Protein AF-A0A239QL31-F1 (afdb_monomer)

Structure (mmCIF, N/CA/C/O backbone):
data_AF-A0A239QL31-F1
#
_entry.id   AF-A0A239QL31-F1
#
loop_
_atom_site.group_PDB
_atom_site.id
_atom_site.type_symbol
_atom_site.label_atom_id
_atom_site.label_alt_id
_atom_site.label_comp_id
_atom_site.label_asym_id
_atom_site.label_entity_id
_atom_site.label_seq_id
_atom_site.pdbx_PDB_ins_code
_atom_site.Cartn_x
_atom_site.Cartn_y
_atom_site.Cartn_z
_atom_site.occupancy
_atom_site.B_iso_or_equiv
_atom_site.auth_seq_id
_atom_site.auth_comp_id
_atom_site.auth_asym_id
_atom_site.auth_atom_id
_atom_site.pdbx_PDB_model_num
ATOM 1 N N . MET A 1 1 ? 11.019 -8.136 -17.643 1.00 56.72 1 MET A N 1
ATOM 2 C CA . MET A 1 1 ? 10.582 -6.942 -18.401 1.00 56.72 1 MET A CA 1
ATOM 3 C C . MET A 1 1 ? 9.072 -6.840 -18.587 1.00 56.72 1 MET A C 1
ATOM 5 O O . MET A 1 1 ? 8.490 -5.929 -18.021 1.00 56.72 1 MET A O 1
ATOM 9 N N . ASN A 1 2 ? 8.394 -7.737 -19.324 1.00 63.28 2 ASN A N 1
ATOM 10 C CA . ASN A 1 2 ? 6.943 -7.566 -19.559 1.00 63.28 2 ASN A CA 1
ATOM 11 C C . ASN A 1 2 ? 6.080 -7.805 -18.294 1.00 63.28 2 ASN A C 1
ATOM 13 O O . ASN A 1 2 ? 4.978 -7.281 -18.186 1.00 63.28 2 ASN A O 1
ATOM 17 N N . HIS A 1 3 ? 6.585 -8.584 -17.328 1.00 82.00 3 HIS A N 1
ATOM 18 C CA . HIS A 1 3 ? 5.939 -8.778 -16.022 1.00 82.00 3 HIS A CA 1
ATOM 19 C C . HIS A 1 3 ? 6.187 -7.601 -15.069 1.00 82.00 3 HIS A C 1
ATOM 21 O O . HIS A 1 3 ? 5.249 -7.152 -14.426 1.00 82.00 3 HIS A O 1
ATOM 27 N N . ASP A 1 4 ? 7.393 -7.032 -15.065 1.00 90.19 4 ASP A N 1
ATOM 28 C CA . ASP A 1 4 ? 7.757 -5.901 -14.197 1.00 90.19 4 ASP A CA 1
ATOM 29 C C . ASP A 1 4 ? 6.909 -4.655 -14.481 1.00 90.19 4 ASP A C 1
ATOM 31 O O . ASP A 1 4 ? 6.355 -4.047 -13.569 1.00 90.19 4 ASP A O 1
ATOM 35 N N . ILE A 1 5 ? 6.715 -4.314 -15.759 1.00 92.31 5 ILE A N 1
ATOM 36 C CA . ILE A 1 5 ? 5.840 -3.200 -16.157 1.00 92.31 5 ILE A CA 1
ATOM 37 C C . ILE A 1 5 ? 4.372 -3.482 -15.805 1.00 92.31 5 ILE A C 1
ATOM 39 O O . ILE A 1 5 ? 3.639 -2.563 -15.433 1.00 92.31 5 ILE A O 1
ATOM 43 N N . ALA A 1 6 ? 3.925 -4.737 -15.909 1.00 93.75 6 ALA A N 1
ATOM 44 C CA . ALA A 1 6 ? 2.579 -5.117 -15.488 1.00 93.75 6 ALA A CA 1
ATOM 45 C C . ALA A 1 6 ? 2.409 -4.954 -13.969 1.00 93.75 6 ALA A C 1
ATOM 47 O O . ALA A 1 6 ? 1.433 -4.346 -13.535 1.00 93.75 6 ALA A O 1
ATOM 48 N N . ASP A 1 7 ? 3.389 -5.397 -13.182 1.00 95.75 7 ASP A N 1
ATOM 49 C CA . ASP A 1 7 ? 3.418 -5.237 -11.729 1.00 95.75 7 ASP A CA 1
ATOM 50 C C . ASP A 1 7 ? 3.442 -3.754 -11.321 1.00 95.75 7 ASP A C 1
ATOM 52 O O . ASP A 1 7 ? 2.706 -3.359 -10.418 1.00 95.75 7 ASP A O 1
ATOM 56 N N . ILE A 1 8 ? 4.190 -2.900 -12.027 1.00 95.62 8 ILE A N 1
ATOM 57 C CA . ILE A 1 8 ? 4.202 -1.443 -11.798 1.00 95.62 8 ILE A CA 1
ATOM 58 C C . ILE A 1 8 ? 2.824 -0.825 -12.063 1.00 95.62 8 ILE A C 1
ATOM 60 O O . ILE A 1 8 ? 2.338 -0.021 -11.266 1.00 95.62 8 ILE A O 1
ATOM 64 N N . ARG A 1 9 ? 2.150 -1.216 -13.151 1.00 95.88 9 ARG A N 1
ATOM 65 C CA . ARG A 1 9 ? 0.781 -0.753 -13.446 1.00 95.88 9 ARG A CA 1
ATOM 66 C C . ARG A 1 9 ? -0.224 -1.244 -12.405 1.00 95.88 9 ARG A C 1
ATOM 68 O O . ARG A 1 9 ? -1.115 -0.492 -12.015 1.00 95.88 9 ARG A O 1
ATOM 75 N N . SER A 1 10 ? -0.077 -2.480 -11.932 1.00 97.19 10 SER A N 1
ATOM 76 C CA . SER A 1 10 ? -0.886 -3.013 -10.835 1.00 97.19 10 SER A CA 1
ATOM 77 C C . SER A 1 10 ? -0.653 -2.238 -9.540 1.00 97.19 10 SER A C 1
ATOM 79 O O . SER A 1 10 ? -1.623 -1.889 -8.869 1.00 97.19 10 SER A O 1
ATOM 81 N N . LEU A 1 11 ? 0.598 -1.901 -9.214 1.00 97.88 11 LEU A N 1
ATOM 82 C CA . LEU A 1 11 ? 0.927 -1.060 -8.064 1.00 97.88 11 LEU A CA 1
ATOM 83 C C . LEU A 1 11 ? 0.296 0.331 -8.177 1.00 97.88 11 LEU A C 1
ATOM 85 O O . LEU A 1 11 ? -0.315 0.767 -7.207 1.00 97.88 11 LEU A O 1
ATOM 89 N N . ASP A 1 12 ? 0.359 0.997 -9.336 1.00 97.81 12 ASP A N 1
ATOM 90 C CA . ASP A 1 12 ? -0.303 2.300 -9.533 1.00 97.81 12 ASP A CA 1
ATOM 91 C C . ASP A 1 12 ? -1.809 2.212 -9.244 1.00 97.81 12 ASP A C 1
ATOM 93 O O . ASP A 1 12 ? -2.360 3.012 -8.485 1.00 97.81 12 ASP A O 1
ATOM 97 N N . HIS A 1 13 ? -2.481 1.189 -9.780 1.00 98.00 13 HIS A N 1
ATOM 98 C CA . HIS A 1 13 ? -3.912 0.989 -9.554 1.00 98.00 13 HIS A CA 1
ATOM 99 C C . HIS A 1 13 ? -4.252 0.733 -8.075 1.00 98.00 13 HIS A C 1
ATOM 101 O O . HIS A 1 13 ? -5.194 1.324 -7.533 1.00 98.00 13 HIS A O 1
ATOM 107 N N . LEU A 1 14 ? -3.476 -0.121 -7.404 1.00 98.50 14 LEU A N 1
ATOM 108 C CA . LEU A 1 14 ? -3.660 -0.445 -5.988 1.00 98.50 14 LEU A CA 1
ATOM 109 C C . LEU A 1 14 ? -3.399 0.771 -5.091 1.00 98.50 14 LEU A C 1
ATOM 111 O O . LEU A 1 14 ? -4.181 1.036 -4.179 1.00 98.50 14 LEU A O 1
ATOM 115 N N . LEU A 1 15 ? -2.352 1.549 -5.375 1.00 98.12 15 LEU A N 1
ATOM 116 C CA . LEU A 1 15 ? -2.012 2.766 -4.636 1.00 98.12 15 LEU A CA 1
ATOM 117 C C . LEU A 1 15 ? -3.082 3.846 -4.797 1.00 98.12 15 LEU A C 1
ATOM 119 O O . LEU A 1 15 ? -3.461 4.474 -3.810 1.00 98.12 15 LEU A O 1
ATOM 123 N N . ARG A 1 16 ? -3.630 4.029 -6.004 1.00 98.00 16 ARG A N 1
ATOM 124 C CA . ARG A 1 16 ? -4.771 4.931 -6.235 1.00 98.00 16 ARG A CA 1
ATOM 125 C C . ARG A 1 16 ? -5.995 4.499 -5.437 1.00 98.00 16 ARG A C 1
ATOM 127 O O . ARG A 1 16 ? -6.620 5.336 -4.793 1.00 98.00 16 ARG A O 1
ATOM 134 N N . SER A 1 17 ? -6.301 3.204 -5.438 1.00 98.00 17 SER A N 1
ATOM 135 C CA . SER A 1 17 ? -7.432 2.648 -4.685 1.00 98.00 17 SER A CA 1
ATOM 136 C C . SER A 1 17 ? -7.256 2.856 -3.179 1.00 98.00 17 SER A C 1
ATOM 138 O O . SER A 1 17 ? -8.168 3.339 -2.507 1.00 98.00 17 SER A O 1
ATOM 140 N N . LEU A 1 18 ? -6.056 2.585 -2.658 1.00 97.69 18 LEU A N 1
ATOM 141 C CA . LEU A 1 18 ? -5.704 2.847 -1.265 1.00 97.69 18 LEU A CA 1
ATOM 142 C C . LEU A 1 18 ? -5.846 4.336 -0.928 1.00 97.69 18 LEU A C 1
ATOM 144 O O . LEU A 1 18 ? -6.493 4.680 0.057 1.00 97.69 18 LEU A O 1
ATOM 148 N N . TYR A 1 19 ? -5.310 5.226 -1.765 1.00 96.81 19 TYR A N 1
ATOM 149 C CA . TYR A 1 19 ? -5.422 6.673 -1.577 1.00 96.81 19 TYR A CA 1
ATOM 150 C C . TYR A 1 19 ? -6.880 7.138 -1.520 1.00 96.81 19 TYR A C 1
ATOM 152 O O . TYR A 1 19 ? -7.244 7.923 -0.644 1.00 96.81 19 TYR A O 1
ATOM 160 N N . THR A 1 20 ? -7.734 6.631 -2.413 1.00 96.62 20 THR A N 1
ATOM 161 C CA . THR A 1 20 ? -9.171 6.930 -2.415 1.00 96.62 20 THR A CA 1
ATOM 162 C C . THR A 1 20 ? -9.841 6.498 -1.112 1.00 96.62 20 THR A C 1
ATOM 164 O O . THR A 1 20 ? -10.628 7.267 -0.564 1.00 96.62 20 THR A O 1
ATOM 167 N N . ILE A 1 21 ? -9.507 5.319 -0.577 1.00 95.62 21 ILE A N 1
ATOM 168 C CA . ILE A 1 21 ? -10.015 4.865 0.727 1.00 95.62 21 ILE A CA 1
ATOM 169 C C . ILE A 1 21 ? -9.614 5.848 1.832 1.00 95.62 21 ILE A C 1
ATOM 171 O O . ILE A 1 21 ? -10.484 6.326 2.558 1.00 95.62 21 ILE A O 1
ATOM 175 N N . LEU A 1 22 ? -8.327 6.201 1.935 1.00 95.06 22 LEU A N 1
ATOM 176 C CA . LEU A 1 22 ? -7.842 7.114 2.980 1.00 95.06 22 LEU A CA 1
ATOM 177 C C . LEU A 1 22 ? -8.510 8.491 2.886 1.00 95.06 22 LEU A C 1
ATOM 179 O O . LEU A 1 22 ? -8.967 9.034 3.892 1.00 95.06 22 LEU A O 1
ATOM 183 N N . LYS A 1 23 ? -8.647 9.028 1.668 1.00 93.75 23 LYS A N 1
ATOM 184 C CA . LYS A 1 23 ? -9.329 10.306 1.429 1.00 93.75 23 LYS A CA 1
ATOM 185 C C . LYS A 1 23 ? -10.800 10.286 1.819 1.00 93.75 23 LYS A C 1
ATOM 187 O O . LYS A 1 23 ? -11.282 11.281 2.353 1.00 93.75 23 LYS A O 1
ATOM 192 N N . ASN A 1 24 ? -11.494 9.179 1.571 1.00 93.62 24 ASN A N 1
ATOM 193 C CA . ASN A 1 24 ? -12.900 9.036 1.935 1.00 93.62 24 ASN A CA 1
ATOM 194 C C . ASN A 1 24 ? -13.099 8.924 3.451 1.00 93.62 24 ASN A C 1
ATOM 196 O O . ASN A 1 24 ? -14.101 9.421 3.961 1.00 93.62 24 ASN A O 1
ATOM 200 N N . GLU A 1 25 ? -12.163 8.303 4.175 1.00 93.50 25 GLU A N 1
ATOM 201 C CA . GLU A 1 25 ? -12.211 8.271 5.642 1.00 93.50 25 GLU A CA 1
ATOM 202 C C . GLU A 1 25 ? -11.815 9.606 6.283 1.00 93.50 25 GLU A C 1
ATOM 204 O O . GLU A 1 25 ? -12.316 9.926 7.359 1.00 93.50 25 GLU A O 1
ATOM 209 N N . ASN A 1 26 ? -10.941 10.387 5.634 1.00 89.19 26 ASN A N 1
ATOM 210 C CA . ASN A 1 26 ? -10.499 11.715 6.077 1.00 89.19 26 ASN A CA 1
ATOM 211 C C . ASN A 1 26 ? -9.995 11.737 7.538 1.00 89.19 26 ASN A C 1
ATOM 213 O O . ASN A 1 26 ? -10.301 12.643 8.319 1.00 89.19 26 ASN A O 1
ATOM 217 N N . GLN A 1 27 ? -9.223 10.716 7.911 1.00 91.00 27 GLN A N 1
ATOM 218 C CA . GLN A 1 27 ? -8.658 10.556 9.249 1.00 91.00 27 GLN A CA 1
ATOM 219 C C . GLN A 1 27 ? -7.335 11.348 9.362 1.00 91.00 27 GLN A C 1
ATOM 221 O O . GLN A 1 27 ? -6.434 11.162 8.546 1.00 91.00 27 GLN A O 1
ATOM 226 N N . PRO A 1 28 ? -7.160 12.267 10.333 1.00 87.75 28 PRO A N 1
ATOM 227 C CA . PRO A 1 28 ? -5.932 13.064 10.453 1.00 87.75 28 PRO A CA 1
ATOM 228 C C . PRO A 1 28 ? -4.636 12.241 10.526 1.00 87.75 28 PRO A C 1
ATOM 230 O O . PRO A 1 28 ? -3.601 12.664 10.005 1.00 87.75 28 PRO A O 1
ATOM 233 N N . GLU A 1 29 ? -4.699 11.064 11.139 1.00 87.75 29 GLU A N 1
ATOM 234 C CA . GLU A 1 29 ? -3.610 10.104 11.300 1.00 87.75 29 GLU A CA 1
ATOM 235 C C . GLU A 1 29 ? -3.120 9.496 9.975 1.00 87.75 29 GLU A C 1
ATOM 237 O O . GLU A 1 29 ? -1.957 9.088 9.891 1.00 87.75 29 GLU A O 1
ATOM 242 N N . THR A 1 30 ? -3.944 9.503 8.917 1.00 92.25 30 THR A N 1
ATOM 243 C CA . THR A 1 30 ? -3.588 8.948 7.599 1.00 92.25 30 THR A CA 1
ATOM 244 C C . THR A 1 30 ? -2.848 9.933 6.709 1.00 92.25 30 THR A C 1
ATOM 246 O O . THR A 1 30 ? -2.279 9.520 5.702 1.00 92.25 30 THR A O 1
ATOM 249 N N . ARG A 1 31 ? -2.771 11.220 7.076 1.00 91.75 31 ARG A N 1
ATOM 250 C CA . ARG A 1 31 ? -2.125 12.261 6.251 1.00 91.75 31 ARG A CA 1
ATOM 251 C C . ARG A 1 31 ? -0.688 11.923 5.873 1.00 91.75 31 ARG A C 1
ATOM 253 O O . ARG A 1 31 ? -0.260 12.219 4.762 1.00 91.75 31 ARG A O 1
ATOM 260 N N . TYR A 1 32 ? 0.054 11.311 6.792 1.00 92.25 32 TYR A N 1
ATOM 261 C CA . TYR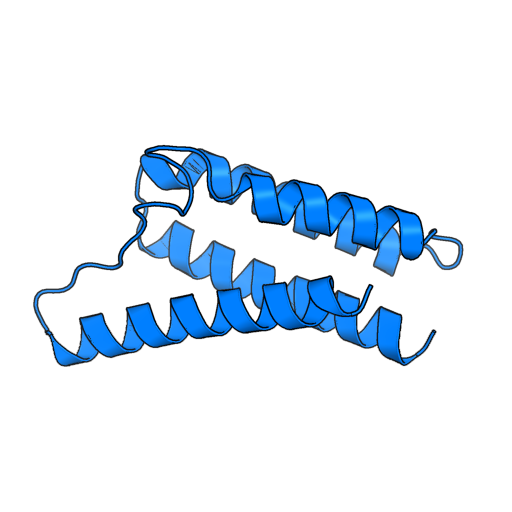 A 1 32 ? 1.411 10.855 6.514 1.00 92.25 32 TYR A CA 1
ATOM 262 C C . TYR A 1 32 ? 1.420 9.743 5.455 1.00 92.25 32 TYR A C 1
ATOM 264 O O . TYR A 1 32 ? 2.129 9.853 4.458 1.00 92.25 32 TYR A O 1
ATOM 272 N N . ALA A 1 33 ? 0.566 8.726 5.608 1.00 95.38 33 ALA A N 1
ATOM 273 C CA . ALA A 1 33 ? 0.430 7.651 4.628 1.00 95.38 33 ALA A CA 1
ATOM 274 C C . ALA A 1 33 ? -0.015 8.176 3.252 1.00 95.38 33 ALA A C 1
ATOM 276 O O . ALA A 1 33 ? 0.531 7.765 2.233 1.00 95.38 33 ALA A O 1
ATOM 277 N N . GLU A 1 34 ? -0.935 9.142 3.205 1.00 95.62 34 GLU A N 1
ATOM 278 C CA . GLU A 1 34 ? -1.362 9.799 1.963 1.00 95.62 34 GLU A CA 1
ATOM 279 C C . GLU A 1 34 ? -0.199 10.474 1.222 1.00 95.62 34 GLU A C 1
ATOM 281 O O . GLU A 1 34 ? -0.124 10.389 -0.005 1.00 95.62 34 GLU A O 1
ATOM 286 N N . GLN A 1 35 ? 0.715 11.131 1.944 1.00 94.94 35 GLN A N 1
ATOM 287 C CA . GLN A 1 35 ? 1.901 11.758 1.348 1.00 94.94 35 GLN A CA 1
ATOM 288 C C . GLN A 1 35 ? 2.854 10.718 0.757 1.00 94.94 35 GLN A C 1
ATOM 290 O O . GLN A 1 35 ? 3.358 10.905 -0.352 1.00 94.94 35 GLN A O 1
ATOM 295 N N . ILE A 1 36 ? 3.082 9.617 1.475 1.00 97.38 36 ILE A N 1
ATOM 296 C CA . ILE A 1 36 ? 3.934 8.521 1.007 1.00 97.38 36 ILE A CA 1
ATOM 297 C C . ILE A 1 36 ? 3.316 7.842 -0.221 1.00 97.38 36 ILE A C 1
ATOM 299 O O . ILE A 1 36 ? 4.002 7.675 -1.224 1.00 97.38 36 ILE A O 1
ATOM 303 N N . ILE A 1 37 ? 2.014 7.540 -0.210 1.00 97.75 37 ILE A N 1
ATOM 304 C CA . ILE A 1 37 ? 1.312 6.962 -1.371 1.00 97.75 37 ILE 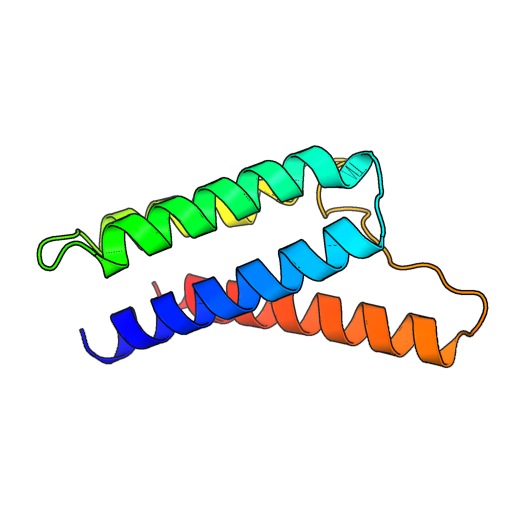A CA 1
ATOM 305 C C . ILE A 1 37 ? 1.403 7.894 -2.586 1.00 97.75 37 ILE A C 1
ATOM 307 O O . ILE A 1 37 ? 1.659 7.433 -3.697 1.00 97.75 37 ILE A O 1
ATOM 311 N N . GLY A 1 38 ? 1.255 9.207 -2.382 1.00 97.06 38 GLY A N 1
ATOM 312 C CA . GLY A 1 38 ? 1.444 10.197 -3.444 1.00 97.06 38 GLY A CA 1
ATOM 313 C C . GLY A 1 38 ? 2.859 10.173 -4.032 1.00 97.06 38 GLY A C 1
ATOM 314 O O . GLY A 1 38 ? 3.019 10.213 -5.251 1.00 97.06 38 GLY A O 1
ATOM 315 N N . ARG A 1 39 ? 3.892 10.042 -3.189 1.00 97.38 39 ARG A N 1
ATOM 316 C CA . ARG A 1 39 ? 5.284 9.881 -3.640 1.00 97.38 39 ARG A CA 1
ATOM 317 C C . ARG A 1 39 ? 5.477 8.594 -4.441 1.00 97.38 39 ARG A C 1
ATOM 319 O O . ARG A 1 39 ? 6.060 8.650 -5.519 1.00 97.38 39 ARG A O 1
ATOM 326 N N . MET A 1 40 ? 4.960 7.468 -3.950 1.00 98.25 40 MET A N 1
ATOM 327 C CA . MET A 1 40 ? 5.033 6.181 -4.647 1.00 98.25 40 MET A CA 1
ATOM 328 C C . MET A 1 40 ? 4.392 6.267 -6.038 1.00 98.25 40 MET A C 1
ATOM 330 O O . MET A 1 40 ? 5.002 5.851 -7.020 1.00 98.25 40 MET A O 1
ATOM 334 N N . GLY A 1 41 ? 3.202 6.872 -6.139 1.00 97.38 41 GLY A N 1
ATOM 335 C CA . GLY A 1 41 ? 2.520 7.097 -7.416 1.00 97.38 41 GLY A CA 1
ATOM 336 C C . GLY A 1 41 ? 3.311 7.994 -8.373 1.00 97.38 41 GLY A C 1
ATOM 337 O O . GLY A 1 41 ? 3.399 7.694 -9.561 1.00 97.38 41 GLY A O 1
ATOM 338 N N . ASN A 1 42 ? 3.951 9.054 -7.868 1.00 96.75 42 ASN A N 1
ATOM 339 C CA . ASN A 1 42 ? 4.810 9.915 -8.686 1.00 96.75 42 ASN A CA 1
ATOM 340 C C . ASN A 1 42 ? 6.034 9.165 -9.226 1.00 96.75 42 ASN A C 1
ATOM 342 O O . ASN A 1 42 ? 6.329 9.277 -10.413 1.00 96.75 42 ASN A O 1
ATOM 346 N N . ASN A 1 43 ? 6.712 8.377 -8.387 1.00 96.56 43 ASN A N 1
ATOM 347 C CA . ASN A 1 43 ? 7.861 7.572 -8.810 1.00 96.56 43 ASN A CA 1
ATOM 348 C C . ASN A 1 43 ? 7.458 6.568 -9.897 1.00 96.5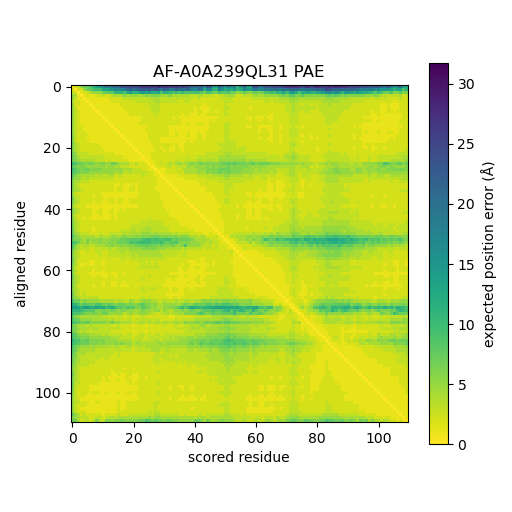6 43 ASN A C 1
ATOM 350 O O . ASN A 1 43 ? 8.124 6.475 -10.923 1.00 96.56 43 ASN A O 1
ATOM 354 N N . ILE A 1 44 ? 6.318 5.890 -9.722 1.00 96.62 44 ILE A N 1
ATOM 355 C CA . ILE A 1 44 ? 5.758 5.002 -10.747 1.00 96.62 44 ILE A CA 1
ATOM 356 C C . ILE A 1 44 ? 5.461 5.767 -12.042 1.00 96.62 44 ILE A C 1
ATOM 358 O O . ILE A 1 44 ? 5.820 5.300 -13.120 1.00 96.62 44 ILE A O 1
ATOM 362 N N . GLY A 1 45 ? 4.832 6.942 -11.958 1.00 94.94 45 GLY A N 1
ATOM 363 C CA . GLY A 1 45 ? 4.516 7.763 -13.128 1.00 94.94 45 GLY A CA 1
ATOM 364 C C . GLY A 1 45 ? 5.755 8.199 -13.914 1.00 94.94 45 GLY A C 1
ATOM 365 O O . GLY A 1 45 ? 5.739 8.157 -15.145 1.00 94.94 45 GLY A O 1
ATOM 366 N N . ILE A 1 46 ? 6.834 8.563 -13.212 1.00 94.00 46 ILE A N 1
ATOM 367 C CA . ILE A 1 46 ? 8.132 8.895 -13.816 1.00 94.00 46 ILE A CA 1
ATOM 368 C C . ILE A 1 46 ? 8.690 7.673 -14.548 1.00 94.00 46 ILE A C 1
ATOM 370 O O . ILE A 1 46 ? 8.969 7.760 -15.739 1.00 94.00 46 ILE A O 1
ATOM 374 N N . THR A 1 47 ? 8.771 6.521 -13.880 1.00 93.88 47 THR A N 1
ATOM 375 C CA . THR A 1 47 ? 9.305 5.287 -14.475 1.00 93.88 47 THR A CA 1
ATOM 376 C C . THR A 1 47 ? 8.478 4.798 -15.663 1.00 93.88 47 THR A C 1
ATOM 378 O O . THR A 1 47 ? 9.039 4.378 -16.666 1.00 93.88 47 THR A O 1
ATOM 381 N N . LEU A 1 48 ? 7.147 4.885 -15.612 1.00 92.19 48 LEU A N 1
ATOM 382 C CA . LEU A 1 48 ? 6.293 4.502 -16.745 1.00 92.19 48 LEU A CA 1
ATOM 383 C C . LEU A 1 48 ? 6.441 5.429 -17.962 1.00 92.19 48 LEU A C 1
ATOM 385 O O . LEU A 1 48 ? 6.021 5.046 -19.054 1.00 92.19 48 LEU A O 1
ATOM 389 N N . SER A 1 49 ? 6.999 6.626 -17.774 1.00 92.06 49 SER A N 1
ATOM 390 C CA . SER A 1 49 ? 7.223 7.614 -18.835 1.00 92.06 49 SER A CA 1
ATOM 391 C C . SER A 1 49 ? 8.655 7.597 -19.386 1.00 92.06 49 SER A C 1
ATOM 393 O O . SER A 1 49 ? 8.926 8.304 -20.354 1.00 92.06 49 SER A O 1
ATOM 395 N N . ASP A 1 50 ? 9.559 6.815 -18.789 1.00 92.38 50 ASP A N 1
ATOM 396 C CA . ASP A 1 50 ? 10.973 6.729 -19.158 1.00 92.38 50 ASP A CA 1
ATOM 397 C C . ASP A 1 50 ? 11.356 5.286 -19.519 1.00 92.38 50 ASP A C 1
ATOM 399 O O . ASP A 1 50 ? 11.436 4.401 -18.667 1.00 92.38 50 ASP A O 1
ATOM 403 N N . GLU A 1 51 ? 11.624 5.047 -20.805 1.00 82.56 51 GLU A N 1
ATOM 404 C CA . GLU A 1 51 ? 12.010 3.729 -21.326 1.00 82.56 51 GLU A CA 1
ATOM 405 C C . GLU A 1 51 ? 13.372 3.236 -20.802 1.00 82.56 51 GLU A C 1
ATOM 407 O O . GLU A 1 51 ? 13.676 2.049 -20.930 1.00 82.56 51 GLU A O 1
ATOM 412 N N . GLN A 1 52 ? 14.190 4.119 -20.215 1.00 88.56 52 GLN A N 1
ATOM 413 C CA . GLN A 1 52 ? 15.505 3.797 -19.648 1.00 88.56 52 GLN A CA 1
ATOM 414 C C . GLN A 1 52 ? 15.496 3.692 -18.117 1.00 88.56 52 GLN A C 1
ATOM 416 O O . GLN A 1 52 ? 16.557 3.505 -17.518 1.00 88.56 52 GLN A O 1
ATOM 421 N N . ALA A 1 53 ? 14.330 3.796 -17.476 1.00 89.81 53 ALA A N 1
ATOM 422 C CA . ALA A 1 53 ? 14.227 3.775 -16.024 1.00 89.81 53 ALA A CA 1
ATOM 423 C C . ALA A 1 53 ? 14.766 2.471 -15.405 1.00 89.81 53 ALA A C 1
ATOM 425 O O . ALA A 1 53 ? 14.444 1.363 -15.846 1.00 89.81 53 ALA A O 1
ATOM 426 N N . ASP A 1 54 ? 15.529 2.605 -14.318 1.00 91.81 54 ASP A N 1
ATOM 427 C CA . ASP A 1 54 ? 15.986 1.466 -13.523 1.00 91.81 54 ASP A CA 1
ATOM 428 C C . ASP A 1 54 ? 14.836 0.926 -12.657 1.00 91.81 54 ASP A C 1
ATOM 430 O O . ASP A 1 54 ? 14.464 1.481 -11.618 1.00 91.81 54 ASP A O 1
ATOM 434 N N . LEU A 1 55 ? 14.257 -0.193 -13.097 1.00 92.25 55 LEU A N 1
ATOM 435 C CA . LEU A 1 55 ? 13.152 -0.837 -12.389 1.00 92.25 55 LEU A CA 1
ATOM 436 C C . LEU A 1 55 ? 13.584 -1.414 -11.032 1.00 92.25 55 LEU A C 1
ATOM 438 O O . LEU A 1 55 ? 12.780 -1.444 -10.101 1.00 92.25 55 LEU A O 1
ATOM 442 N N . CYS A 1 56 ? 14.838 -1.852 -10.888 1.00 91.81 56 CYS A N 1
ATOM 443 C CA . CYS A 1 56 ? 15.351 -2.390 -9.628 1.00 91.81 56 CYS A CA 1
ATOM 444 C C . CYS A 1 56 ? 15.461 -1.290 -8.568 1.00 91.81 56 CYS A C 1
ATOM 446 O O . CYS A 1 56 ? 15.088 -1.500 -7.405 1.00 91.81 56 CYS A O 1
ATOM 448 N N . GLU A 1 57 ? 15.933 -0.108 -8.970 1.00 94.31 57 GLU A N 1
ATOM 449 C CA . GLU A 1 57 ? 15.947 1.073 -8.108 1.00 94.31 57 GLU A CA 1
ATOM 450 C C . GLU A 1 57 ? 14.519 1.469 -7.711 1.00 94.31 57 GLU A C 1
ATOM 452 O O . GLU A 1 57 ? 14.237 1.619 -6.517 1.00 94.31 57 GLU A O 1
ATOM 457 N N . LEU A 1 58 ? 13.588 1.529 -8.673 1.00 96.06 58 LEU A N 1
ATOM 458 C CA . LEU A 1 58 ? 12.180 1.823 -8.394 1.00 96.06 58 LEU A CA 1
ATOM 459 C C . LEU A 1 58 ? 11.602 0.869 -7.340 1.00 96.06 58 LEU A C 1
ATOM 461 O O . LEU A 1 58 ? 11.067 1.329 -6.331 1.00 96.06 58 LEU A O 1
ATOM 465 N N . PHE A 1 59 ? 11.695 -0.450 -7.533 1.00 96.50 59 PHE A N 1
ATOM 466 C CA . PHE A 1 59 ? 11.126 -1.409 -6.579 1.00 96.50 59 PHE A CA 1
ATOM 467 C C . PHE A 1 59 ? 11.767 -1.304 -5.193 1.00 96.50 59 PHE A C 1
ATOM 469 O O . PHE A 1 59 ? 11.072 -1.450 -4.183 1.00 96.50 59 PHE A O 1
ATOM 476 N N . SER A 1 60 ? 13.062 -0.993 -5.120 1.00 96.69 60 SER A N 1
ATOM 477 C CA . SER A 1 60 ? 13.754 -0.752 -3.851 1.00 96.69 60 SER A CA 1
ATOM 478 C C . SER A 1 60 ? 13.183 0.464 -3.114 1.00 96.69 60 SER A C 1
ATOM 480 O O . SER A 1 60 ? 12.900 0.379 -1.915 1.00 96.69 60 SER A O 1
ATOM 482 N N . ILE A 1 61 ? 12.935 1.563 -3.833 1.00 97.19 61 ILE A N 1
ATOM 483 C CA . ILE A 1 61 ? 12.292 2.769 -3.292 1.00 97.19 61 ILE A CA 1
ATOM 484 C C . ILE A 1 61 ? 10.864 2.453 -2.838 1.00 97.19 61 ILE A C 1
ATOM 486 O O . ILE A 1 61 ? 10.504 2.737 -1.695 1.00 97.19 61 ILE A O 1
ATOM 490 N N . LEU A 1 62 ? 10.062 1.803 -3.687 1.00 97.88 62 LEU A N 1
ATOM 491 C CA . LEU A 1 62 ? 8.667 1.477 -3.378 1.00 97.88 62 LEU A CA 1
ATOM 492 C C . LEU A 1 62 ? 8.539 0.561 -2.156 1.00 97.88 62 LEU A C 1
ATOM 494 O O . LEU A 1 62 ? 7.624 0.737 -1.356 1.00 97.88 62 LEU A O 1
ATOM 498 N N . LYS A 1 63 ? 9.462 -0.383 -1.955 1.00 97.44 63 LYS A N 1
ATOM 499 C CA . LYS A 1 63 ? 9.512 -1.212 -0.740 1.00 97.44 63 LYS A CA 1
ATOM 500 C C . LYS A 1 63 ? 9.787 -0.397 0.517 1.00 97.44 63 LYS A C 1
ATOM 502 O O . LYS A 1 63 ? 9.169 -0.651 1.552 1.00 97.44 63 LYS A O 1
A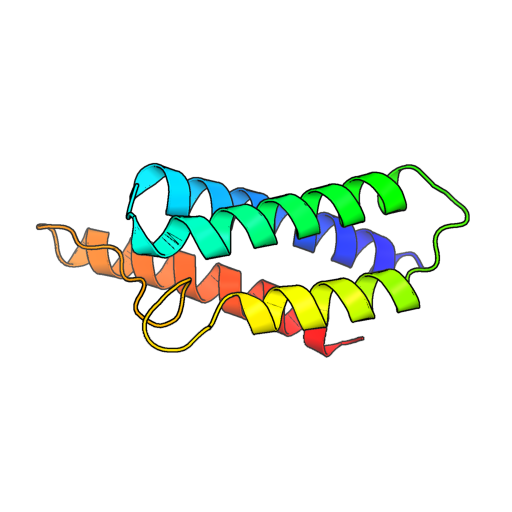TOM 507 N N . ALA A 1 64 ? 10.743 0.528 0.454 1.00 97.00 64 ALA A N 1
ATOM 508 C CA . ALA A 1 64 ? 11.084 1.378 1.588 1.00 97.00 64 ALA A CA 1
ATOM 509 C C . ALA A 1 64 ? 9.908 2.297 1.948 1.00 97.00 64 ALA A C 1
ATOM 511 O O . ALA A 1 64 ? 9.500 2.345 3.111 1.00 97.00 64 ALA A O 1
ATOM 512 N N . ASP A 1 65 ? 9.309 2.936 0.943 1.00 97.69 65 ASP A N 1
ATOM 513 C CA . ASP A 1 65 ? 8.129 3.779 1.110 1.00 97.69 65 ASP A CA 1
ATOM 514 C C . ASP A 1 65 ? 6.934 2.962 1.635 1.00 97.69 65 ASP A C 1
ATOM 516 O O . ASP A 1 65 ? 6.304 3.373 2.608 1.00 97.69 65 ASP A O 1
ATOM 520 N N . TYR A 1 66 ? 6.669 1.763 1.102 1.00 97.69 66 TYR A N 1
ATOM 521 C CA . TYR A 1 66 ? 5.581 0.903 1.586 1.00 97.69 66 TYR A CA 1
ATOM 522 C C . TYR A 1 66 ? 5.742 0.541 3.065 1.00 97.69 66 TYR A C 1
ATOM 524 O O . TYR A 1 66 ? 4.796 0.668 3.839 1.00 97.69 66 TYR A O 1
ATOM 532 N N . LYS A 1 67 ? 6.951 0.158 3.498 1.00 96.06 67 LYS A N 1
ATOM 533 C CA . LYS A 1 67 ? 7.234 -0.089 4.923 1.00 96.06 67 LYS A CA 1
ATOM 534 C C . LYS A 1 67 ? 7.011 1.159 5.770 1.00 96.06 67 LYS A C 1
ATOM 536 O O . LYS A 1 67 ? 6.511 1.055 6.888 1.00 96.06 67 LYS A O 1
ATOM 541 N N . SER A 1 68 ? 7.356 2.332 5.240 1.00 95.25 68 SER A N 1
ATOM 542 C CA . SER A 1 68 ? 7.163 3.594 5.948 1.00 95.25 68 SER A CA 1
ATOM 543 C C . SER A 1 68 ? 5.693 3.930 6.186 1.00 95.25 68 SER A C 1
ATOM 545 O O . SER A 1 68 ? 5.424 4.667 7.119 1.00 95.25 68 SER A O 1
ATOM 547 N N . LEU A 1 69 ? 4.731 3.344 5.457 1.00 96.19 69 LEU A N 1
ATOM 548 C CA . LEU A 1 69 ? 3.294 3.562 5.694 1.00 96.19 69 LEU A CA 1
ATOM 549 C C . LEU A 1 69 ? 2.817 3.123 7.085 1.00 96.19 69 LEU A C 1
ATOM 551 O O . LEU A 1 69 ? 1.739 3.543 7.512 1.00 96.19 69 LEU A O 1
ATOM 555 N N . PHE A 1 70 ? 3.604 2.314 7.797 1.00 95.50 70 PHE A N 1
ATOM 556 C CA . PHE A 1 70 ? 3.245 1.714 9.082 1.00 95.50 70 PHE A CA 1
ATOM 557 C C . PHE A 1 70 ? 4.131 2.214 10.242 1.00 95.50 70 PHE A C 1
ATOM 559 O O . PHE A 1 70 ? 4.777 1.413 10.925 1.00 95.50 70 PHE A O 1
ATOM 566 N N . PRO A 1 71 ? 4.204 3.535 10.504 1.00 90.81 71 PRO A N 1
ATOM 567 C CA . PRO A 1 71 ? 4.911 4.048 11.670 1.00 90.81 71 PRO A CA 1
ATOM 568 C C . PRO A 1 71 ? 4.143 3.711 12.963 1.00 90.81 71 PRO A C 1
ATOM 570 O O . PRO A 1 71 ? 2.919 3.544 12.943 1.00 90.81 71 PRO A O 1
ATOM 573 N N . PRO A 1 72 ? 4.807 3.655 14.129 1.00 85.12 72 PRO A N 1
ATOM 574 C CA . PRO A 1 72 ? 4.109 3.472 15.397 1.00 85.12 72 PRO A CA 1
ATOM 575 C C . PRO A 1 72 ? 3.032 4.549 15.614 1.00 85.12 72 PRO A C 1
ATOM 577 O O . PRO A 1 72 ? 3.313 5.743 15.491 1.00 85.12 72 PRO A O 1
ATOM 580 N N . LYS A 1 73 ? 1.810 4.128 15.974 1.00 76.31 73 LYS A N 1
ATOM 581 C CA . LYS A 1 73 ? 0.680 5.003 16.362 1.00 76.31 73 LYS A CA 1
ATOM 582 C C . LYS A 1 73 ? 0.272 6.067 15.324 1.00 76.31 73 LYS A C 1
ATOM 584 O O . LYS A 1 73 ? -0.239 7.122 15.688 1.00 76.31 73 LYS A O 1
ATOM 589 N N . SER A 1 74 ? 0.565 5.854 14.043 1.00 85.12 74 SER A N 1
ATOM 590 C CA . SER A 1 74 ? 0.180 6.768 12.957 1.00 85.12 74 SER A CA 1
ATOM 591 C C . SER A 1 74 ? 0.200 6.052 11.601 1.00 85.12 74 SER A C 1
ATOM 593 O O . SER A 1 74 ? 0.454 4.846 11.533 1.00 85.12 74 SER A O 1
ATOM 595 N N . GLY A 1 75 ? -0.097 6.774 10.516 1.00 89.81 75 GLY A N 1
ATOM 596 C CA . GLY A 1 75 ? -0.126 6.213 9.168 1.00 89.81 75 GLY A CA 1
ATOM 597 C C . GLY A 1 75 ? -1.221 5.159 9.042 1.00 89.81 75 GLY A C 1
ATOM 598 O O . GLY A 1 75 ? -2.387 5.445 9.298 1.00 89.81 75 GLY A O 1
ATOM 599 N N . LEU A 1 76 ? -0.842 3.946 8.644 1.00 94.44 76 LEU A N 1
ATOM 600 C CA . LEU A 1 76 ? -1.764 2.827 8.441 1.00 94.44 76 LEU A CA 1
ATOM 601 C C . LEU A 1 76 ? -1.793 1.825 9.600 1.00 94.44 76 LEU A C 1
ATOM 603 O O . LEU A 1 76 ? -2.610 0.907 9.582 1.00 94.44 76 LEU A O 1
ATOM 607 N N . THR A 1 77 ? -0.937 1.993 10.611 1.00 91.56 77 THR A N 1
ATOM 608 C CA . THR A 1 77 ? -0.765 1.015 11.700 1.00 91.56 77 THR A CA 1
ATOM 609 C C . THR A 1 77 ? -2.042 0.789 12.503 1.00 91.56 77 THR A C 1
ATOM 611 O O . THR A 1 77 ? -2.376 -0.347 12.823 1.00 91.56 77 THR A O 1
ATOM 614 N N . GLU A 1 78 ? -2.771 1.860 12.814 1.00 89.06 78 GLU A N 1
ATOM 615 C CA . GLU A 1 78 ? -4.035 1.801 13.566 1.00 89.06 78 GLU A CA 1
ATOM 616 C C . GLU A 1 78 ? -5.250 2.134 12.688 1.00 89.06 78 GLU A C 1
ATOM 618 O O . GLU A 1 78 ? -6.369 2.254 13.189 1.00 89.06 78 GLU A O 1
ATOM 623 N N . PHE A 1 79 ? -5.043 2.273 11.374 1.00 94.19 79 PHE A N 1
ATOM 624 C CA . PHE A 1 79 ? -6.100 2.670 10.458 1.00 94.19 79 PHE A CA 1
ATOM 625 C C . PHE A 1 79 ? -7.188 1.601 10.384 1.00 94.19 79 PHE A C 1
ATOM 627 O O . PHE A 1 79 ? -6.934 0.419 10.127 1.00 94.19 79 PHE A O 1
ATOM 634 N N . TYR A 1 80 ? -8.424 2.041 10.597 1.00 93.88 80 TYR A N 1
ATOM 635 C CA . TYR A 1 80 ? -9.594 1.185 10.567 1.00 93.88 80 TYR A CA 1
ATOM 636 C C . TYR A 1 80 ? -10.817 1.983 10.129 1.00 93.88 80 TYR A C 1
ATOM 638 O O . TYR A 1 80 ? -11.111 3.058 10.658 1.00 93.88 80 TYR A O 1
ATOM 646 N N . ILE A 1 81 ? -11.568 1.426 9.185 1.00 95.44 81 ILE A N 1
ATOM 647 C CA . ILE A 1 81 ? -12.797 2.036 8.680 1.00 95.44 81 ILE A CA 1
ATOM 648 C C . ILE A 1 81 ? -13.917 1.717 9.670 1.00 95.44 81 ILE A C 1
ATOM 650 O O . ILE A 1 81 ? -14.234 0.545 9.867 1.00 95.44 81 ILE A O 1
ATOM 654 N N . ARG A 1 82 ? -14.531 2.730 10.291 1.00 94.44 82 ARG A N 1
ATOM 655 C CA . ARG A 1 82 ? -15.647 2.553 11.243 1.00 94.44 82 ARG A CA 1
ATOM 656 C C . ARG A 1 82 ? -16.981 2.897 10.593 1.00 94.44 82 ARG A C 1
ATOM 658 O O . ARG A 1 82 ? -17.095 3.939 9.949 1.00 94.44 82 ARG A O 1
ATOM 665 N N . ARG A 1 83 ? -17.992 2.040 10.751 1.00 95.25 83 ARG A N 1
ATOM 666 C CA . ARG A 1 83 ? -19.367 2.257 10.263 1.00 95.25 83 ARG A CA 1
ATOM 667 C C . ARG A 1 83 ? -20.373 1.656 11.240 1.00 95.25 83 ARG A C 1
ATOM 669 O O . ARG A 1 83 ? -20.113 0.603 11.807 1.00 95.25 83 ARG A O 1
ATOM 676 N N . ASP A 1 84 ? -21.555 2.258 11.338 1.00 96.00 84 ASP A N 1
ATOM 677 C CA . ASP A 1 84 ? -22.638 1.743 12.194 1.00 96.00 84 ASP A CA 1
ATOM 678 C C . ASP A 1 84 ? -23.158 0.377 11.719 1.00 96.00 84 ASP A C 1
ATOM 680 O O . ASP A 1 84 ? -23.560 -0.476 12.508 1.00 96.00 84 ASP A O 1
ATOM 684 N N . ASN A 1 85 ? -23.124 0.140 10.404 1.00 97.25 85 ASN A N 1
ATOM 685 C CA . ASN A 1 85 ? -23.469 -1.149 9.824 1.00 97.25 85 ASN A CA 1
ATOM 686 C C . ASN A 1 85 ? -22.255 -2.093 9.848 1.00 97.25 85 ASN A C 1
ATOM 688 O O . ASN A 1 85 ? -21.299 -1.910 9.090 1.00 97.25 85 ASN A O 1
ATOM 692 N N . VAL A 1 86 ? -22.335 -3.144 10.669 1.00 96.44 86 VAL A N 1
ATOM 693 C CA . VAL A 1 86 ? -21.262 -4.138 10.860 1.00 96.44 86 VAL A CA 1
ATOM 694 C C . VAL A 1 86 ? -20.871 -4.841 9.556 1.00 96.44 86 VAL A C 1
ATOM 696 O O . VAL A 1 86 ?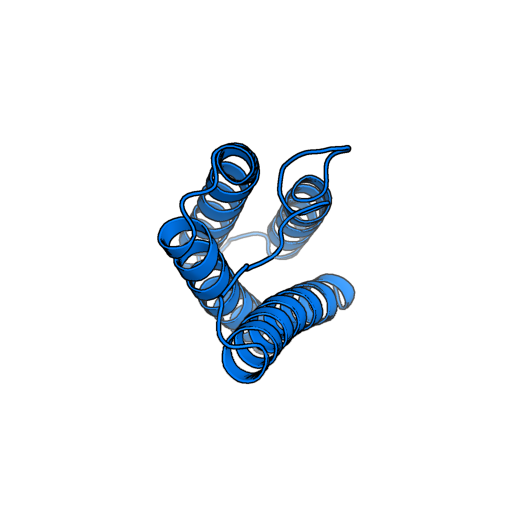 -19.685 -5.038 9.295 1.00 96.44 86 VAL A O 1
ATOM 699 N N . SER A 1 87 ? -21.836 -5.201 8.707 1.00 97.06 87 SER A N 1
ATOM 700 C CA . SER A 1 87 ? -21.557 -5.878 7.434 1.00 97.06 87 SER A CA 1
ATOM 701 C C . SER A 1 87 ? -20.803 -4.967 6.464 1.00 97.06 87 SER A C 1
ATOM 703 O O . SER A 1 87 ? -19.837 -5.398 5.835 1.00 97.06 87 SER A O 1
ATOM 705 N N . LEU A 1 88 ? -21.202 -3.696 6.378 1.00 96.62 88 LEU A N 1
ATOM 706 C CA . LEU A 1 88 ? -20.511 -2.691 5.575 1.00 96.62 88 LEU A CA 1
ATOM 707 C C . LEU A 1 88 ? -19.104 -2.421 6.117 1.00 96.62 88 LEU A C 1
ATOM 709 O O . LEU A 1 88 ? -18.152 -2.400 5.339 1.00 96.62 88 LEU A O 1
ATOM 713 N N . GLN A 1 89 ? -18.967 -2.270 7.437 1.00 96.56 89 GLN A N 1
ATOM 714 C CA . GLN A 1 89 ? -17.677 -2.104 8.103 1.00 96.56 89 GLN A CA 1
ATOM 715 C C . GLN A 1 89 ? -16.727 -3.257 7.769 1.00 96.56 89 GLN A C 1
ATOM 717 O O . GLN A 1 89 ? -15.583 -3.030 7.375 1.00 96.56 89 GLN A O 1
ATOM 722 N N . CYS A 1 90 ? -17.204 -4.496 7.906 1.00 97.38 90 CYS A N 1
ATOM 723 C CA . CYS A 1 90 ? -16.427 -5.694 7.613 1.00 97.38 90 CYS A CA 1
ATOM 724 C C . CYS A 1 90 ? -15.977 -5.712 6.149 1.00 97.38 90 CYS A C 1
ATOM 726 O O . CYS A 1 90 ? -14.789 -5.863 5.876 1.00 97.38 90 CYS A O 1
ATOM 728 N N . ARG A 1 91 ? -16.900 -5.465 5.212 1.00 97.81 91 ARG A N 1
ATOM 729 C CA . ARG A 1 91 ? -16.599 -5.449 3.776 1.00 97.81 91 ARG A CA 1
ATOM 730 C C . ARG A 1 91 ? -15.501 -4.445 3.424 1.00 97.81 91 ARG A C 1
ATOM 732 O O . ARG A 1 91 ? -14.538 -4.828 2.771 1.00 97.81 91 ARG A O 1
ATOM 739 N N . LEU A 1 92 ? -15.626 -3.197 3.881 1.00 97.06 92 LEU A N 1
ATOM 740 C CA . LEU A 1 92 ? -14.660 -2.135 3.574 1.00 97.06 92 LEU A CA 1
ATOM 741 C C . LEU A 1 92 ? -13.272 -2.434 4.154 1.00 97.06 92 LEU A C 1
ATOM 743 O O . LEU A 1 92 ? -12.265 -2.258 3.476 1.00 97.06 92 LEU A O 1
ATOM 747 N N . ASN A 1 93 ? -13.203 -2.944 5.388 1.00 97.62 93 ASN A N 1
ATOM 748 C CA . ASN A 1 93 ? -11.919 -3.321 5.983 1.00 97.62 93 ASN A CA 1
ATOM 749 C C . ASN A 1 93 ? -11.302 -4.563 5.318 1.00 97.62 93 ASN A C 1
ATOM 751 O O . ASN A 1 93 ? -10.079 -4.658 5.245 1.00 97.62 93 ASN A O 1
ATOM 755 N N . THR A 1 94 ? -12.110 -5.506 4.823 1.00 97.62 94 THR A N 1
ATOM 756 C CA . THR A 1 94 ? -11.618 -6.645 4.030 1.00 97.62 94 THR A CA 1
ATOM 757 C C . THR A 1 94 ? -11.049 -6.181 2.691 1.00 97.62 94 THR A C 1
ATOM 759 O O . THR A 1 94 ? -9.976 -6.635 2.305 1.00 97.62 94 THR A O 1
ATOM 762 N N . GLU A 1 95 ? -11.719 -5.253 2.005 1.00 97.50 95 GLU A N 1
ATOM 763 C CA . GLU A 1 95 ? -11.230 -4.653 0.758 1.00 97.50 95 GLU A CA 1
ATOM 764 C C . GLU A 1 95 ? -9.907 -3.906 0.977 1.00 97.50 95 GLU A C 1
ATOM 766 O O . GLU A 1 95 ? -8.921 -4.185 0.297 1.00 97.50 95 GLU A O 1
ATOM 771 N N . TYR A 1 96 ? -9.845 -3.049 2.001 1.00 97.69 96 TYR A N 1
ATOM 772 C CA . TYR A 1 96 ? -8.619 -2.366 2.417 1.00 97.69 96 TYR A CA 1
ATOM 773 C C . TYR A 1 96 ? -7.461 -3.346 2.668 1.00 97.69 96 TYR A C 1
ATOM 775 O O . TYR A 1 96 ? -6.380 -3.194 2.098 1.00 97.69 96 TYR A O 1
ATOM 783 N N . LYS A 1 97 ? -7.686 -4.393 3.474 1.00 97.81 97 LYS A N 1
ATOM 784 C CA . LYS A 1 97 ? -6.662 -5.411 3.756 1.00 97.81 97 LYS A CA 1
ATOM 785 C C . LYS A 1 97 ? -6.241 -6.173 2.503 1.00 97.81 97 LYS A C 1
ATOM 787 O O . LYS A 1 97 ? -5.061 -6.462 2.345 1.00 97.81 97 LYS A O 1
ATOM 792 N N . SER A 1 98 ? -7.181 -6.469 1.607 1.00 98.25 98 SER A N 1
ATOM 793 C CA . SER A 1 98 ? -6.883 -7.131 0.337 1.00 98.25 98 SER A CA 1
ATOM 794 C C . SER A 1 98 ? -5.956 -6.290 -0.540 1.00 98.25 98 SER A C 1
ATOM 796 O O . SER A 1 98 ? -5.019 -6.839 -1.118 1.00 98.25 98 SER A O 1
ATOM 798 N N . ILE A 1 99 ? -6.165 -4.971 -0.606 1.00 98.44 99 ILE A N 1
ATOM 799 C CA . ILE A 1 99 ? -5.280 -4.055 -1.340 1.00 98.44 99 ILE A CA 1
ATOM 800 C C . ILE A 1 99 ? -3.864 -4.098 -0.758 1.00 98.44 99 ILE A C 1
ATOM 802 O O . ILE A 1 99 ? -2.908 -4.276 -1.511 1.00 98.44 99 ILE A O 1
ATOM 806 N N . LEU A 1 100 ? -3.721 -4.004 0.570 1.00 98.12 100 LEU A N 1
ATOM 807 C CA . LEU A 1 100 ?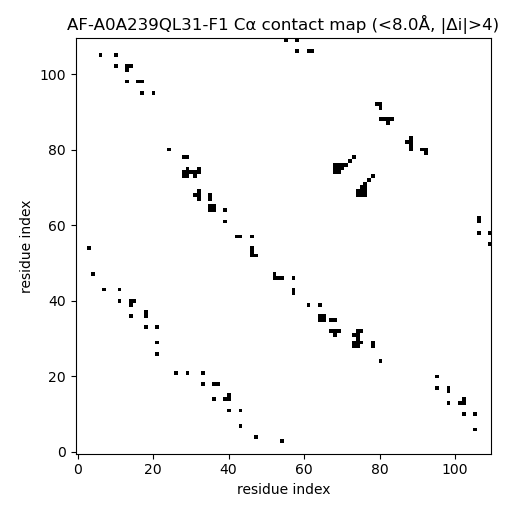 -2.410 -4.081 1.224 1.00 98.12 100 LEU A CA 1
ATOM 808 C C . LEU A 1 100 ? -1.694 -5.401 0.930 1.00 98.12 100 LEU A C 1
ATOM 810 O O . LEU A 1 100 ? -0.535 -5.395 0.521 1.00 98.12 100 LEU A O 1
ATOM 814 N N . SER A 1 101 ? -2.392 -6.530 1.062 1.00 98.19 101 SER A N 1
ATOM 815 C CA . SER A 1 101 ? -1.814 -7.843 0.764 1.00 98.19 101 SER A CA 1
ATOM 816 C C . SER A 1 101 ? -1.384 -7.979 -0.697 1.00 98.19 101 SER A C 1
ATOM 818 O O . SER A 1 101 ? -0.375 -8.619 -0.974 1.00 98.19 101 SER A O 1
ATOM 820 N N . GLN A 1 102 ? -2.110 -7.375 -1.642 1.00 98.50 102 GLN A N 1
ATOM 821 C CA . GLN A 1 102 ? -1.724 -7.382 -3.055 1.00 98.50 102 GLN A CA 1
ATOM 822 C C . GLN A 1 102 ? -0.483 -6.522 -3.320 1.00 98.50 102 GLN A C 1
ATOM 824 O O . GLN A 1 102 ? 0.408 -6.964 -4.045 1.00 98.50 102 GLN A O 1
ATOM 829 N N . ILE A 1 103 ? -0.388 -5.334 -2.711 1.00 98.31 103 ILE A N 1
ATOM 830 C CA . ILE A 1 103 ? 0.809 -4.483 -2.805 1.00 98.31 103 ILE A CA 1
ATOM 831 C C . ILE A 1 103 ? 2.020 -5.233 -2.242 1.00 98.31 103 ILE A C 1
ATOM 833 O O . ILE A 1 103 ? 3.046 -5.339 -2.911 1.00 98.31 103 ILE A O 1
ATOM 837 N N . GLU A 1 104 ? 1.886 -5.804 -1.045 1.00 97.75 104 GLU A N 1
ATOM 838 C CA . GLU A 1 104 ? 2.946 -6.573 -0.396 1.00 97.75 104 GLU A CA 1
ATOM 839 C C . GLU A 1 104 ? 3.371 -7.786 -1.233 1.00 97.75 104 GLU A C 1
ATOM 841 O O . GLU A 1 104 ? 4.564 -8.027 -1.403 1.00 97.75 104 GLU A O 1
ATOM 846 N N . ALA A 1 105 ? 2.415 -8.508 -1.825 1.00 97.81 105 ALA A N 1
ATOM 847 C CA . ALA A 1 105 ? 2.700 -9.654 -2.680 1.00 97.81 105 ALA A CA 1
ATOM 848 C C . ALA A 1 105 ? 3.448 -9.277 -3.966 1.00 97.81 105 ALA A C 1
ATOM 850 O O . ALA A 1 105 ? 4.280 -10.059 -4.417 1.00 97.81 105 ALA A O 1
ATOM 851 N N . ILE A 1 106 ? 3.164 -8.117 -4.567 1.00 97.38 106 ILE A N 1
ATOM 852 C CA . ILE A 1 106 ? 3.913 -7.633 -5.735 1.00 97.38 106 ILE A CA 1
ATOM 853 C C . ILE A 1 106 ? 5.321 -7.222 -5.308 1.00 97.38 106 ILE A C 1
ATOM 855 O O . ILE A 1 106 ? 6.299 -7.710 -5.868 1.00 97.38 106 ILE A O 1
ATOM 859 N N . LEU A 1 107 ? 5.436 -6.372 -4.283 1.00 96.50 107 LEU A N 1
ATOM 860 C CA . LEU A 1 107 ? 6.729 -5.881 -3.807 1.00 96.50 1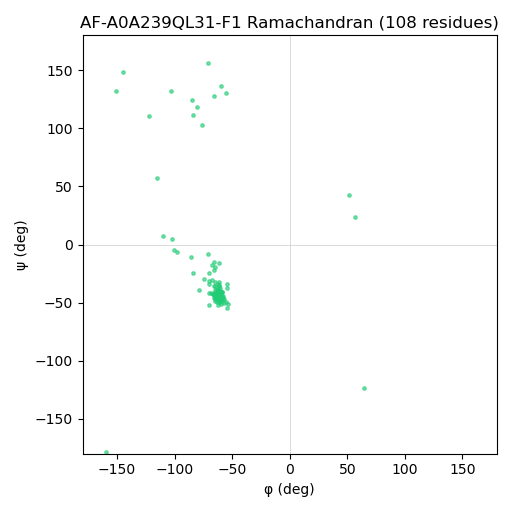07 LEU A CA 1
ATOM 861 C C . LEU A 1 107 ? 7.631 -7.014 -3.302 1.00 96.50 107 LEU A C 1
ATOM 863 O O . LEU A 1 107 ? 8.843 -6.925 -3.454 1.00 96.50 107 LEU A O 1
ATOM 867 N N . GLY A 1 108 ? 7.068 -8.085 -2.738 1.00 94.25 108 GLY A N 1
ATOM 868 C CA . GLY A 1 108 ? 7.810 -9.250 -2.250 1.00 94.25 108 GLY A CA 1
ATOM 869 C C . GLY A 1 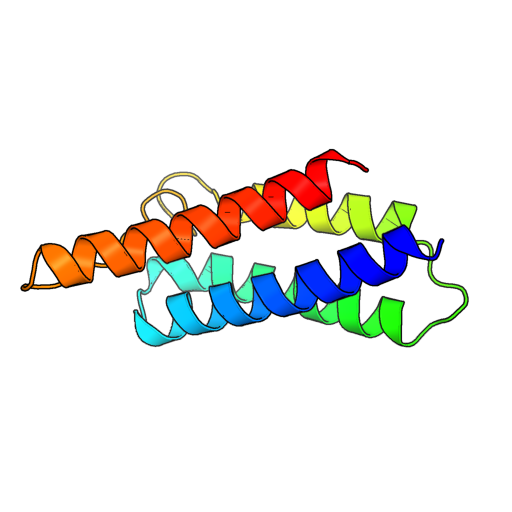108 ? 8.421 -10.148 -3.334 1.00 94.25 108 GLY A C 1
ATOM 870 O O . GLY A 1 108 ? 9.168 -11.060 -2.990 1.00 94.25 108 GLY A O 1
ATOM 871 N N . ARG A 1 109 ? 8.110 -9.928 -4.620 1.00 93.75 109 ARG A N 1
ATOM 872 C CA . ARG A 1 109 ? 8.719 -10.666 -5.749 1.00 93.75 109 ARG A CA 1
ATOM 873 C C . ARG A 1 109 ? 10.059 -10.089 -6.195 1.00 93.75 109 ARG A C 1
ATOM 875 O O . ARG A 1 109 ? 10.840 -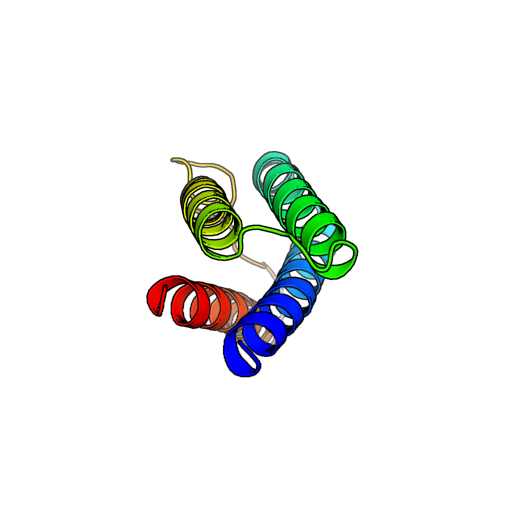10.807 -6.816 1.00 93.75 109 ARG A O 1
ATOM 882 N N . TYR A 1 110 ? 10.272 -8.806 -5.924 1.00 91.19 110 TYR A N 1
ATOM 883 C CA . TYR A 1 110 ? 11.501 -8.069 -6.228 1.00 91.19 110 TYR A CA 1
ATOM 884 C C . TYR A 1 110 ? 12.401 -8.053 -5.001 1.00 91.19 110 TYR A C 1
ATOM 886 O O . TYR A 1 110 ? 13.439 -7.358 -4.999 1.00 91.19 110 TYR A O 1
#

Sequence (110 aa):
MNHDIADIRSLDHLLRSLYTILKNENQPETRYAEQIIGRMGNNIGITLSDEQADLCELFSILKADYKSLFPPKSGLTEFYIRRDNVSLQCRLNTEYKSILSQIEAILGRY

Solvent-accessible surface area (backbone atoms only — not comparable to full-atom values): 6214 Å² total; per-residue (Å²): 107,79,61,55,58,50,50,51,54,50,45,47,55,44,44,52,53,52,47,53,52,52,61,73,66,65,50,80,54,34,54,62,28,50,53,48,47,51,49,48,46,49,54,51,53,52,44,77,73,36,98,81,51,62,61,70,59,48,53,52,50,46,49,53,50,57,58,61,29,52,40,88,94,27,24,54,62,75,64,74,68,84,53,94,50,61,69,60,25,50,51,53,46,51,53,53,50,50,46,52,53,51,50,51,58,56,58,70,75,111

pLDDT: mean 94.06, std 6.06, range [56.72, 98.5]

Radius of gyration: 14.56 Å; Cα contacts (8 Å, |Δi|>4): 82; chains: 1; bounding box: 40×24×38 Å

Foldseek 3Di:
DVVLLVLLVLLLVLLVVLLVLCVVQVDPLQVLVNVLSVVLNVLSVVQVVDPPDDSVVNLVSLVVSLVVCQDPPGRCVPDADDDPDPVVRVVSVVVNVVSNVSNCVSSVVD

Mean predicted aligned error: 3.15 Å

Nearest PDB structures (foldseek):
  6n38-assembly1_B  TM=5.702E-01  e=1.228E+00  Escherichia coli 042
  4zsv-assembly1_A  TM=5.011E-01  e=7.554E+00  Aquifex aeolicus VF5
  8otz-assembly1_Cs  TM=2.504E-01  e=5.482E+00  Bos taurus

Secondary structure (DSSP, 8-state):
-HHHHHHHHHHHHHHHHHHHHHHHHT-GGGHHHHHHHHHHHHHHHHHHH-TT--HHHHHHHHHHHHHHT--TTSTTSS-----SSHHHHHHHHHHHHHHHHHHHHHHTT-